Protein AF-A0A2V8JX37-F1 (afdb_monomer_lite)

Radius of gyration: 16.06 Å; chains: 1; bounding box: 42×28×59 Å

Structure (mmCIF, N/CA/C/O backbone):
data_AF-A0A2V8JX37-F1
#
_entry.id   AF-A0A2V8JX37-F1
#
loop_
_atom_site.group_PDB
_atom_site.id
_atom_site.type_symbol
_atom_site.label_atom_id
_atom_site.label_alt_id
_atom_site.label_comp_id
_atom_site.label_asym_id
_atom_site.label_entity_id
_atom_site.label_seq_id
_atom_site.pdbx_PDB_ins_code
_atom_site.Cartn_x
_atom_site.Cartn_y
_atom_site.Cartn_z
_atom_site.occupancy
_atom_site.B_iso_or_equiv
_atom_site.auth_seq_id
_atom_site.auth_comp_id
_atom_site.auth_asym_id
_atom_site.auth_atom_id
_atom_site.pdbx_PDB_model_num
ATOM 1 N N . ARG A 1 1 ? 23.989 15.285 -32.413 1.00 43.94 1 ARG A N 1
ATOM 2 C CA . ARG A 1 1 ? 23.268 14.000 -32.262 1.00 43.94 1 ARG A CA 1
ATOM 3 C C . ARG A 1 1 ? 22.707 14.017 -30.846 1.00 43.94 1 ARG A C 1
ATOM 5 O O . ARG A 1 1 ? 23.479 13.830 -29.920 1.00 43.94 1 ARG A O 1
ATOM 12 N N . ALA A 1 2 ? 21.454 14.435 -30.683 1.00 46.16 2 ALA A N 1
ATOM 13 C CA . ALA A 1 2 ? 20.802 14.532 -29.379 1.00 46.16 2 ALA A CA 1
ATOM 14 C C . ALA A 1 2 ? 19.988 13.252 -29.174 1.00 46.16 2 ALA A C 1
ATOM 16 O O . ALA A 1 2 ? 19.253 12.856 -30.077 1.00 46.16 2 ALA A O 1
ATOM 17 N N . LEU A 1 3 ? 20.200 12.577 -28.048 1.00 49.34 3 LEU A N 1
ATOM 18 C CA . LEU A 1 3 ? 19.322 11.509 -27.592 1.00 49.34 3 LEU A CA 1
ATOM 19 C C . LEU A 1 3 ? 18.132 12.202 -26.935 1.00 49.34 3 LEU A C 1
ATOM 21 O O . LEU A 1 3 ? 18.280 12.802 -25.874 1.00 49.34 3 LEU A O 1
ATOM 25 N N . ASP A 1 4 ? 16.997 12.184 -27.622 1.00 46.78 4 ASP A N 1
ATOM 26 C CA . ASP A 1 4 ? 15.714 12.646 -27.103 1.00 46.78 4 ASP A CA 1
ATOM 27 C C . ASP A 1 4 ? 15.172 11.559 -26.165 1.00 46.78 4 ASP A C 1
ATOM 29 O O . ASP A 1 4 ? 14.379 10.702 -26.549 1.00 46.78 4 ASP A O 1
ATOM 33 N N . LEU A 1 5 ? 15.731 11.509 -24.955 1.00 52.56 5 LEU A N 1
ATOM 34 C CA . LEU A 1 5 ? 15.181 10.732 -23.854 1.00 52.56 5 LEU A CA 1
ATOM 35 C C . LEU A 1 5 ? 14.065 11.583 -23.254 1.00 52.56 5 LEU A C 1
ATOM 37 O O . LEU A 1 5 ? 14.313 12.438 -22.405 1.00 52.56 5 LEU A O 1
ATOM 41 N N . HIS A 1 6 ? 12.837 11.374 -23.727 1.00 55.94 6 HIS A N 1
ATOM 42 C CA . HIS A 1 6 ? 11.680 11.682 -22.899 1.00 55.94 6 HIS A CA 1
ATOM 43 C C . HIS A 1 6 ? 11.771 10.723 -21.710 1.00 55.94 6 HIS A C 1
ATOM 45 O O . HIS A 1 6 ? 11.466 9.537 -21.828 1.00 55.94 6 HIS A O 1
ATOM 51 N N . ASP A 1 7 ? 12.339 11.220 -20.615 1.00 55.88 7 ASP A N 1
ATOM 52 C CA . ASP A 1 7 ? 12.454 10.525 -19.339 1.00 55.88 7 ASP A CA 1
ATOM 53 C C . ASP A 1 7 ? 11.054 10.494 -18.724 1.00 55.88 7 ASP A C 1
ATOM 55 O O . ASP A 1 7 ? 10.659 11.328 -17.912 1.00 55.88 7 ASP A O 1
ATOM 59 N N . ASP A 1 8 ? 10.229 9.616 -19.279 1.00 65.06 8 ASP A N 1
ATOM 60 C CA . ASP A 1 8 ? 8.786 9.583 -19.106 1.00 65.06 8 ASP A CA 1
ATOM 61 C C . ASP A 1 8 ? 8.419 8.897 -17.776 1.00 65.06 8 ASP A C 1
ATOM 63 O O . ASP A 1 8 ? 7.566 8.019 -17.775 1.00 65.06 8 ASP A O 1
ATOM 67 N N . ASP A 1 9 ? 9.127 9.242 -16.686 1.00 81.50 9 ASP A N 1
ATOM 68 C CA . ASP A 1 9 ? 9.120 8.658 -15.325 1.00 81.50 9 ASP A CA 1
ATOM 69 C C . ASP A 1 9 ? 8.297 7.355 -15.197 1.00 81.50 9 ASP A C 1
ATOM 71 O O . ASP A 1 9 ? 7.224 7.339 -14.574 1.00 81.50 9 ASP A O 1
ATOM 75 N N . PRO A 1 10 ? 8.742 6.258 -15.847 1.00 87.00 10 PRO A N 1
ATOM 76 C CA . PRO A 1 10 ? 7.956 5.030 -15.927 1.00 87.00 10 PRO A CA 1
ATOM 77 C C . PRO A 1 10 ? 7.749 4.423 -14.537 1.00 87.00 10 PRO A C 1
ATOM 79 O O . PRO A 1 10 ? 6.640 4.006 -14.204 1.00 87.00 10 PRO A O 1
ATOM 82 N N . VAL A 1 11 ? 8.778 4.496 -13.687 1.00 89.88 11 VAL A N 1
ATOM 83 C CA . VAL A 1 11 ? 8.723 4.047 -12.292 1.00 89.88 11 VAL A CA 1
ATOM 84 C C . VAL A 1 11 ? 7.710 4.869 -11.496 1.00 89.88 11 VAL A C 1
ATOM 86 O O . VAL A 1 11 ? 6.906 4.297 -10.765 1.00 89.88 11 VAL A O 1
ATOM 89 N N . GLY A 1 12 ? 7.668 6.196 -11.649 1.00 88.56 12 GLY A N 1
ATOM 90 C CA . GLY A 1 12 ? 6.685 7.038 -10.961 1.00 88.56 12 GLY A CA 1
ATOM 91 C C . GLY A 1 12 ? 5.234 6.754 -11.363 1.00 88.56 12 GLY A C 1
ATOM 92 O O . GLY A 1 12 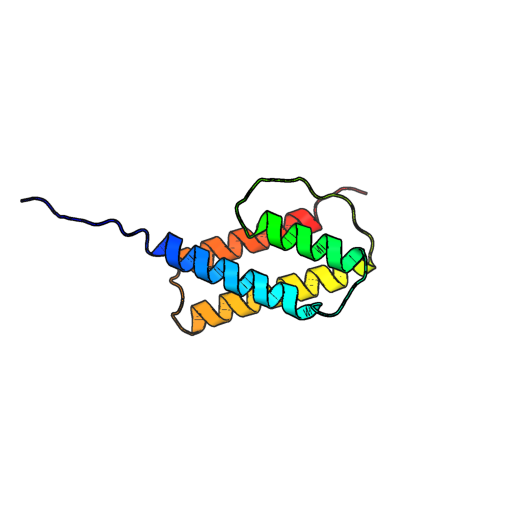? 4.329 6.833 -10.519 1.00 88.56 12 GLY A O 1
ATOM 93 N N . ARG A 1 13 ? 4.990 6.377 -12.627 1.00 89.38 13 ARG A N 1
ATOM 94 C CA . ARG A 1 13 ? 3.663 5.950 -13.114 1.00 89.38 13 ARG A CA 1
ATOM 95 C C . ARG A 1 13 ? 3.247 4.620 -12.494 1.00 89.38 13 ARG A C 1
ATOM 97 O O . ARG A 1 13 ? 2.146 4.530 -11.948 1.00 89.38 13 ARG A O 1
ATOM 104 N N . GLU A 1 14 ? 4.136 3.632 -12.531 1.00 93.69 14 GLU A N 1
ATOM 105 C CA . GLU A 1 14 ? 3.931 2.324 -11.900 1.00 93.69 14 GLU A CA 1
ATOM 106 C C . GLU A 1 14 ? 3.692 2.470 -10.397 1.00 93.69 14 GLU A C 1
ATOM 108 O O . GLU A 1 14 ? 2.710 1.949 -9.875 1.00 93.69 14 GLU A O 1
ATOM 113 N N . LEU A 1 15 ? 4.515 3.268 -9.713 1.00 91.56 15 LEU A N 1
ATOM 114 C CA . LEU A 1 15 ? 4.391 3.543 -8.284 1.00 91.56 15 LEU A CA 1
ATOM 115 C C . LEU A 1 15 ? 3.043 4.189 -7.941 1.00 91.56 15 LEU A C 1
ATOM 117 O O . LEU A 1 15 ? 2.400 3.826 -6.958 1.00 91.56 15 LEU A O 1
ATOM 1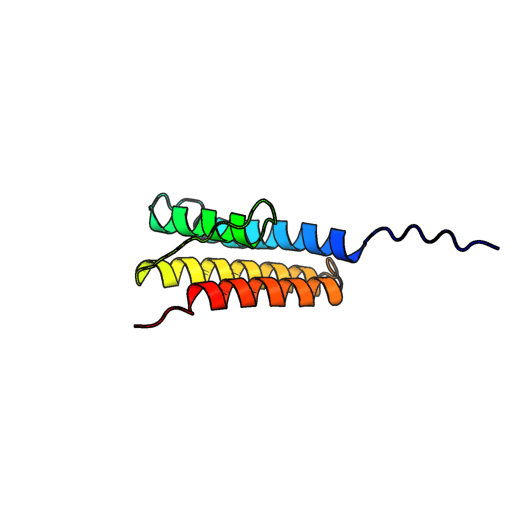21 N N . SER A 1 16 ? 2.584 5.141 -8.755 1.00 89.88 16 SER A N 1
ATOM 122 C CA . SER A 1 16 ? 1.293 5.802 -8.539 1.00 89.88 16 SER A CA 1
ATOM 123 C C . SER A 1 16 ? 0.117 4.838 -8.710 1.00 89.88 16 SER A C 1
ATOM 125 O O . SER A 1 16 ? -0.792 4.833 -7.877 1.00 89.88 16 SER A O 1
ATOM 127 N N . ALA A 1 17 ? 0.156 3.988 -9.740 1.00 91.50 17 ALA A N 1
ATOM 128 C CA . ALA A 1 17 ? -0.851 2.953 -9.956 1.00 91.50 17 ALA A CA 1
ATOM 129 C C . ALA A 1 17 ? -0.833 1.901 -8.834 1.00 91.50 17 ALA A C 1
ATOM 131 O O . ALA A 1 17 ? -1.888 1.518 -8.316 1.00 91.50 17 ALA A O 1
ATOM 132 N N . ALA A 1 18 ? 0.363 1.489 -8.406 1.00 93.81 18 ALA A N 1
ATOM 133 C CA . ALA A 1 18 ? 0.551 0.507 -7.351 1.00 93.81 18 ALA A CA 1
ATOM 134 C C . ALA A 1 18 ? -0.029 0.985 -6.022 1.00 93.81 18 ALA A C 1
ATOM 136 O O . ALA A 1 18 ? -0.801 0.281 -5.370 1.00 93.81 18 ALA A O 1
ATOM 137 N N . ARG A 1 19 ? 0.273 2.229 -5.666 1.00 94.44 19 ARG A N 1
ATOM 138 C CA . ARG A 1 19 ? -0.250 2.914 -4.488 1.00 94.44 19 ARG A CA 1
ATOM 139 C C . ARG A 1 19 ? -1.770 3.008 -4.490 1.00 94.44 19 ARG A C 1
ATOM 141 O O . ARG A 1 19 ? -2.395 2.713 -3.473 1.00 94.44 19 ARG A O 1
ATOM 148 N N . GLU A 1 20 ? -2.380 3.393 -5.612 1.00 93.69 20 GLU A N 1
ATOM 149 C CA . GLU A 1 20 ? -3.842 3.459 -5.722 1.00 93.69 20 GLU A CA 1
ATOM 150 C C . GLU A 1 20 ? -4.475 2.078 -5.494 1.00 93.69 20 GLU A C 1
ATOM 152 O O . GLU A 1 20 ? -5.458 1.942 -4.756 1.00 93.69 20 GLU A O 1
ATOM 157 N N . ARG A 1 21 ? -3.897 1.033 -6.095 1.00 96.06 21 ARG A N 1
ATOM 158 C CA . ARG A 1 21 ? -4.411 -0.334 -5.981 1.00 96.06 21 ARG A CA 1
ATOM 159 C C . ARG A 1 21 ? -4.204 -0.914 -4.582 1.00 96.06 21 ARG A C 1
ATOM 161 O O . ARG A 1 21 ? -5.127 -1.537 -4.059 1.00 96.06 21 ARG A O 1
ATOM 168 N N . ALA A 1 22 ? -3.058 -0.652 -3.958 1.00 94.94 22 ALA A N 1
ATOM 169 C CA . ALA A 1 22 ? -2.761 -1.030 -2.579 1.00 94.94 22 ALA A CA 1
ATOM 170 C C . ALA A 1 22 ? -3.714 -0.344 -1.588 1.00 94.94 22 ALA A C 1
ATOM 172 O O . ALA A 1 22 ? -4.301 -1.011 -0.734 1.00 94.94 22 ALA A O 1
ATOM 173 N N . LEU A 1 23 ? -3.946 0.965 -1.752 1.00 93.19 23 LEU A N 1
ATOM 174 C CA . LEU A 1 23 ? -4.911 1.718 -0.951 1.00 93.19 23 LEU A CA 1
ATOM 175 C C . LEU A 1 23 ? -6.317 1.124 -1.085 1.00 93.19 23 LEU A C 1
ATOM 177 O O . LEU A 1 23 ? -6.960 0.826 -0.080 1.00 93.19 23 LEU A O 1
ATOM 181 N N . ARG A 1 24 ? -6.785 0.900 -2.319 1.00 95.12 24 ARG A N 1
ATOM 182 C CA . ARG A 1 24 ? -8.100 0.296 -2.578 1.00 95.12 24 ARG A CA 1
ATOM 183 C C . ARG A 1 24 ? -8.231 -1.076 -1.915 1.00 95.12 24 ARG A C 1
ATOM 185 O O . ARG A 1 24 ? -9.253 -1.340 -1.288 1.00 95.12 24 ARG A O 1
ATOM 192 N N . ALA A 1 25 ? -7.214 -1.928 -2.038 1.00 96.81 25 ALA A N 1
ATOM 193 C CA . ALA A 1 25 ? -7.214 -3.262 -1.446 1.00 96.81 25 ALA A CA 1
ATOM 194 C C . ALA A 1 25 ? -7.282 -3.215 0.087 1.00 96.81 25 ALA A C 1
ATOM 196 O O . ALA A 1 25 ? -8.081 -3.935 0.681 1.00 96.81 25 ALA A O 1
ATOM 197 N N . GLY A 1 26 ? -6.511 -2.327 0.724 1.00 94.25 26 GLY A N 1
ATOM 198 C CA . GLY A 1 26 ? -6.558 -2.137 2.173 1.00 94.25 26 GLY A CA 1
ATOM 199 C C . GLY A 1 26 ? -7.933 -1.677 2.660 1.00 94.25 26 GLY A C 1
ATOM 200 O O . GLY A 1 26 ? -8.511 -2.298 3.551 1.00 94.25 26 GLY A O 1
ATOM 201 N N . LEU A 1 27 ? -8.498 -0.639 2.033 1.00 94.06 27 LEU A N 1
ATOM 202 C CA . LEU A 1 27 ? -9.804 -0.082 2.410 1.00 94.06 27 LEU A CA 1
ATOM 203 C C . LEU A 1 27 ? -10.969 -1.060 2.195 1.00 94.06 27 LEU A C 1
ATOM 205 O O . LEU A 1 27 ? -11.941 -1.023 2.951 1.00 94.06 27 LEU A O 1
ATOM 209 N N . ALA A 1 28 ? -10.873 -1.947 1.200 1.00 95.81 28 ALA A N 1
ATOM 210 C CA . ALA A 1 28 ? -11.898 -2.953 0.922 1.00 95.81 28 ALA A CA 1
ATOM 211 C C . ALA A 1 28 ? -12.105 -3.931 2.091 1.00 95.81 28 ALA A C 1
ATOM 213 O O . ALA A 1 28 ? -13.210 -4.427 2.287 1.00 95.81 28 ALA A O 1
ATOM 214 N N . THR A 1 29 ? -11.080 -4.171 2.917 1.00 95.75 29 THR A N 1
ATOM 215 C CA . THR A 1 29 ? -11.179 -5.113 4.050 1.00 95.75 29 THR A CA 1
ATOM 216 C C . THR A 1 29 ? -12.161 -4.671 5.139 1.00 95.75 29 THR A C 1
ATOM 218 O O . THR A 1 29 ? -12.630 -5.501 5.916 1.00 95.75 29 THR A O 1
ATOM 221 N N . PHE A 1 30 ? -12.506 -3.383 5.183 1.00 93.50 30 PHE A N 1
ATOM 222 C CA . PHE A 1 30 ? -13.432 -2.804 6.156 1.00 93.50 30 PHE A CA 1
ATOM 223 C C . PHE A 1 30 ? -14.354 -1.754 5.511 1.00 93.50 30 PHE A C 1
ATOM 225 O O . PHE A 1 30 ? -14.784 -0.795 6.155 1.00 93.50 30 PHE A O 1
ATOM 232 N N . GLU A 1 31 ? -14.691 -1.914 4.228 1.00 92.56 31 GLU A N 1
ATOM 233 C CA . GLU A 1 31 ? -15.445 -0.907 3.462 1.00 92.56 31 GLU A CA 1
ATOM 234 C C . GLU A 1 31 ? -16.809 -0.547 4.079 1.00 92.56 31 GLU A C 1
ATOM 236 O O . GLU A 1 31 ? -17.243 0.606 4.019 1.00 92.56 31 GLU A O 1
ATOM 241 N N . HIS A 1 32 ? -17.462 -1.510 4.732 1.00 93.00 32 HIS A N 1
ATOM 242 C CA . HIS A 1 32 ? -18.771 -1.340 5.363 1.00 93.00 32 HIS A CA 1
ATOM 243 C C . HIS A 1 32 ? -18.698 -0.967 6.853 1.00 93.00 32 HIS A C 1
ATOM 245 O O . HIS A 1 32 ? -19.731 -0.682 7.459 1.00 93.00 32 HIS A O 1
ATOM 251 N N . ASP A 1 33 ? -17.505 -0.939 7.456 1.00 91.12 33 ASP A N 1
ATOM 252 C CA . ASP A 1 33 ? -17.328 -0.626 8.876 1.00 91.12 33 ASP A CA 1
ATOM 253 C C . ASP A 1 33 ? -17.399 0.892 9.116 1.00 91.12 33 ASP A C 1
ATOM 255 O O . ASP A 1 33 ? -16.519 1.651 8.713 1.00 91.12 33 ASP A O 1
ATOM 259 N N . ARG A 1 34 ? -18.457 1.361 9.780 1.00 90.00 34 ARG A N 1
ATOM 260 C CA . ARG A 1 34 ? -18.675 2.788 10.085 1.00 90.00 34 ARG A CA 1
ATOM 261 C C . ARG A 1 34 ? -18.191 3.188 11.482 1.00 90.00 34 ARG A C 1
ATOM 263 O O . ARG A 1 34 ? -18.624 4.211 12.006 1.00 90.00 34 ARG A O 1
ATOM 270 N N . SER A 1 35 ? -17.369 2.362 12.124 1.00 89.00 35 SER A N 1
ATOM 271 C CA . SER A 1 35 ? -16.818 2.674 13.438 1.00 89.00 35 SER A CA 1
ATOM 272 C C . SER A 1 35 ? -15.786 3.812 13.363 1.00 89.00 35 SER A C 1
ATOM 274 O O . SER A 1 35 ? -15.071 3.938 12.366 1.00 89.00 35 SER A O 1
ATOM 276 N N . PRO A 1 36 ? -15.616 4.595 14.447 1.00 86.00 36 PRO A N 1
ATOM 277 C CA . PRO A 1 36 ? -14.564 5.614 14.526 1.00 86.00 36 PRO A CA 1
ATOM 278 C C . PRO A 1 36 ? -13.148 5.046 14.335 1.00 86.00 36 PRO A C 1
ATOM 280 O O . PRO A 1 36 ? -12.244 5.729 13.854 1.00 86.00 36 PRO A O 1
ATOM 283 N N . VAL A 1 37 ? -12.955 3.776 14.708 1.00 84.94 37 VAL A N 1
ATOM 284 C CA . VAL A 1 37 ? -11.704 3.038 14.494 1.00 84.94 37 VAL A CA 1
ATOM 285 C C . VAL A 1 37 ? -11.448 2.881 12.998 1.00 84.94 37 VAL A C 1
ATOM 287 O O . VAL A 1 37 ? -10.381 3.266 12.530 1.00 84.94 37 VAL A O 1
ATOM 290 N N . ALA A 1 38 ? -12.433 2.384 12.245 1.00 88.81 38 ALA A N 1
ATOM 291 C CA . ALA A 1 38 ? -12.339 2.252 10.797 1.00 88.81 38 ALA A CA 1
ATOM 292 C C . ALA A 1 38 ? -12.068 3.603 10.115 1.00 88.81 38 ALA A C 1
ATOM 294 O O . ALA A 1 38 ? -11.183 3.675 9.266 1.00 88.81 38 ALA A O 1
ATOM 295 N N . ASP A 1 39 ? -12.746 4.679 10.526 1.00 89.44 39 ASP A N 1
ATOM 296 C CA . ASP A 1 39 ? -12.512 6.029 9.986 1.00 89.44 39 ASP A CA 1
ATOM 297 C C . ASP A 1 39 ? -11.071 6.508 10.210 1.00 89.44 39 ASP A C 1
ATOM 299 O O . ASP A 1 39 ? -10.427 6.987 9.275 1.00 89.44 39 ASP A O 1
ATOM 303 N N . THR A 1 40 ? -10.515 6.263 11.400 1.00 86.69 40 THR A N 1
ATOM 304 C CA . THR A 1 40 ? -9.109 6.577 11.710 1.00 86.69 40 THR A CA 1
ATOM 305 C C . THR A 1 40 ? -8.145 5.828 10.778 1.00 86.69 40 THR A C 1
ATOM 307 O O . THR A 1 40 ? -7.130 6.381 10.353 1.00 86.69 40 THR A O 1
ATOM 310 N N . ILE A 1 41 ? -8.443 4.568 10.429 1.00 86.25 41 ILE A N 1
ATOM 311 C CA . ILE A 1 41 ? -7.621 3.781 9.488 1.00 86.25 41 ILE A CA 1
ATOM 312 C C . ILE A 1 41 ? -7.729 4.344 8.071 1.00 86.25 41 ILE A C 1
ATOM 314 O O . ILE A 1 41 ? -6.711 4.451 7.388 1.00 86.25 41 ILE A O 1
ATOM 318 N N . ARG A 1 42 ? -8.934 4.738 7.625 1.00 90.75 42 ARG A N 1
ATOM 319 C CA . ARG A 1 42 ? -9.125 5.353 6.295 1.00 90.75 42 ARG A CA 1
ATOM 320 C C . ARG A 1 42 ? -8.271 6.597 6.138 1.00 90.75 42 ARG A C 1
ATOM 322 O O . ARG A 1 42 ? -7.595 6.747 5.119 1.00 90.75 42 ARG A O 1
ATOM 329 N N . GLU A 1 43 ? -8.312 7.478 7.134 1.00 88.56 43 GLU A N 1
ATOM 330 C CA . GLU A 1 43 ? -7.550 8.724 7.128 1.00 88.56 43 GLU A CA 1
ATOM 331 C C . GLU A 1 43 ? -6.047 8.460 7.107 1.00 88.56 43 GLU A C 1
ATOM 333 O O . GLU A 1 43 ? -5.329 9.051 6.299 1.00 88.56 43 GLU A O 1
ATOM 338 N N . GLU A 1 44 ? -5.568 7.537 7.942 1.00 85.19 44 GLU A N 1
ATOM 339 C CA . GLU A 1 44 ? -4.157 7.166 7.984 1.00 85.19 44 GLU A CA 1
ATOM 340 C C . GLU A 1 44 ? -3.673 6.607 6.638 1.00 85.19 44 GLU A C 1
ATOM 342 O O . GLU A 1 44 ? -2.687 7.110 6.097 1.00 85.19 44 GLU A O 1
ATOM 347 N N . PHE A 1 45 ? -4.356 5.596 6.091 1.00 87.56 45 PHE A N 1
ATOM 348 C CA . PHE A 1 45 ? -3.978 4.965 4.823 1.00 87.56 45 PHE A CA 1
ATOM 349 C C . PHE A 1 45 ? -4.002 5.979 3.681 1.00 87.56 45 PHE A C 1
ATOM 351 O O . PHE A 1 45 ? -3.048 6.061 2.911 1.00 87.56 45 PHE A O 1
ATOM 358 N N . THR A 1 46 ? -5.048 6.804 3.603 1.00 87.00 46 THR A N 1
ATOM 359 C CA . THR A 1 46 ? -5.159 7.836 2.564 1.00 87.00 46 THR A CA 1
ATOM 360 C C . THR A 1 46 ? -4.044 8.872 2.694 1.00 87.00 46 THR A C 1
ATOM 362 O O . THR A 1 46 ? -3.426 9.218 1.696 1.00 87.00 46 THR A O 1
ATOM 365 N N . THR A 1 47 ? -3.727 9.327 3.909 1.00 84.50 47 THR A N 1
ATOM 366 C CA . THR A 1 47 ? -2.688 10.349 4.150 1.00 84.50 47 THR A CA 1
ATOM 367 C C . THR A 1 47 ? -1.276 9.831 3.892 1.00 84.50 47 THR A C 1
ATOM 369 O O . THR A 1 47 ? -0.407 10.580 3.447 1.00 84.50 47 THR A O 1
ATOM 372 N N . ARG A 1 48 ? -1.005 8.572 4.246 1.00 78.00 48 ARG A N 1
ATOM 373 C CA . ARG A 1 48 ? 0.346 8.001 4.181 1.00 78.00 48 ARG A CA 1
ATOM 374 C C . ARG A 1 48 ? 0.650 7.364 2.831 1.00 78.00 48 ARG A C 1
ATOM 376 O O . ARG A 1 48 ? 1.807 7.406 2.427 1.00 78.00 48 ARG A O 1
ATOM 383 N N . LEU A 1 49 ? -0.361 6.841 2.134 1.00 79.69 49 LEU A N 1
ATOM 384 C CA . LEU A 1 49 ? -0.197 6.333 0.777 1.00 79.69 49 LEU A CA 1
ATOM 385 C C . LEU A 1 49 ? -0.378 7.447 -0.258 1.00 79.69 49 LEU A C 1
ATOM 387 O O . LEU A 1 49 ? 0.432 7.514 -1.161 1.00 79.69 49 LEU A O 1
ATOM 391 N N . VAL A 1 50 ? -1.327 8.385 -0.140 1.00 75.06 50 VAL A N 1
ATOM 392 C CA . VAL A 1 50 ? -1.455 9.502 -1.105 1.00 75.06 50 VAL A CA 1
ATOM 393 C C . VAL A 1 50 ? -0.609 10.707 -0.654 1.00 75.06 50 VAL A C 1
ATOM 395 O O . VAL A 1 50 ? -0.878 11.254 0.412 1.00 75.06 50 VAL A O 1
ATOM 398 N N . PRO A 1 51 ? 0.352 11.227 -1.450 1.00 54.75 51 PRO A N 1
ATOM 399 C CA . PRO A 1 51 ? 1.268 12.299 -1.015 1.00 54.75 51 PRO A CA 1
ATOM 400 C C . PRO A 1 51 ? 0.646 13.688 -0.744 1.00 54.75 51 PRO A C 1
ATOM 402 O O . PRO A 1 51 ? 1.372 14.669 -0.553 1.00 54.75 51 PRO A O 1
ATOM 405 N N . ALA A 1 52 ? -0.681 13.830 -0.722 1.00 46.88 52 ALA A N 1
ATOM 406 C CA . ALA A 1 52 ? -1.341 15.110 -0.494 1.00 46.88 52 ALA A CA 1
ATOM 407 C C . ALA A 1 52 ? -1.391 15.455 1.010 1.00 46.88 52 ALA A C 1
ATOM 409 O O . ALA A 1 52 ? -2.361 15.173 1.700 1.00 46.88 52 ALA A O 1
ATOM 410 N N . ARG A 1 53 ? -0.339 16.152 1.468 1.00 40.34 53 ARG A N 1
ATOM 411 C CA . ARG A 1 53 ? -0.142 16.769 2.800 1.00 40.34 53 ARG A CA 1
ATOM 412 C C . ARG A 1 53 ? 0.004 15.798 3.980 1.00 40.34 53 ARG A C 1
ATOM 414 O O . ARG A 1 53 ? -0.947 15.2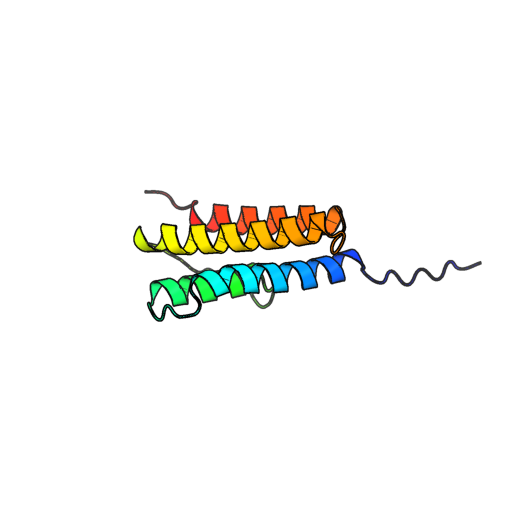30 4.495 1.00 40.34 53 ARG A O 1
ATOM 421 N N . ARG A 1 54 ? 1.234 15.762 4.509 1.00 40.91 54 ARG A N 1
ATOM 422 C CA . ARG A 1 54 ? 1.602 15.136 5.786 1.00 40.91 54 ARG A CA 1
ATOM 423 C C . ARG A 1 54 ? 0.781 15.719 6.946 1.00 40.91 54 ARG A C 1
ATOM 425 O O . ARG A 1 54 ? 1.058 16.827 7.399 1.00 40.91 54 ARG A O 1
ATOM 432 N N . GLY A 1 55 ? -0.174 14.947 7.452 1.00 41.28 55 GLY A N 1
ATOM 433 C CA . GLY A 1 55 ? -0.780 15.119 8.772 1.00 41.28 55 GLY A CA 1
ATOM 434 C C . GLY A 1 55 ? -0.303 14.012 9.712 1.00 41.28 55 GLY A C 1
ATOM 435 O O . GLY A 1 55 ? -0.233 12.849 9.318 1.00 41.28 55 GLY A O 1
ATOM 436 N N . ARG A 1 56 ? 0.065 14.363 10.951 1.00 43.12 56 ARG A N 1
ATOM 437 C CA . ARG A 1 56 ? 0.336 13.376 12.006 1.00 43.12 56 ARG A CA 1
ATOM 438 C C . ARG A 1 56 ? -1.000 12.897 12.576 1.00 43.12 56 ARG A C 1
ATOM 440 O O . ARG A 1 56 ? -1.687 13.680 13.218 1.00 43.12 56 ARG A O 1
ATOM 447 N N . VAL A 1 57 ? -1.345 11.637 12.331 1.00 49.81 57 VAL A N 1
ATOM 448 C CA . VAL A 1 57 ? -2.476 10.944 12.972 1.00 49.81 57 VAL A CA 1
ATOM 449 C C . VAL A 1 57 ? -1.921 10.166 14.168 1.00 49.81 57 VAL A C 1
ATOM 451 O O . VAL A 1 57 ? -0.905 9.487 14.008 1.00 49.81 57 VAL A O 1
ATOM 454 N N . GLY 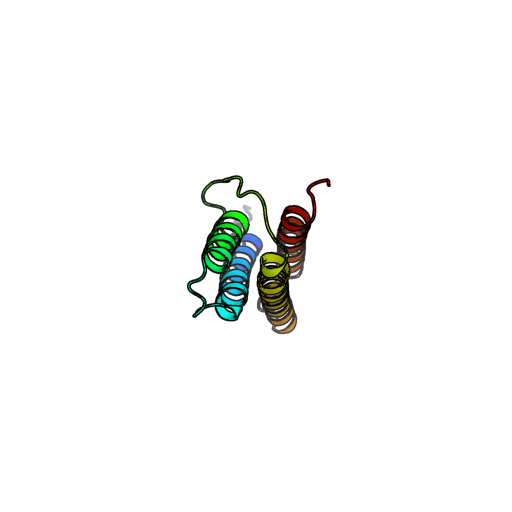A 1 58 ? -2.530 10.308 15.352 1.00 44.25 58 GLY A N 1
ATOM 455 C CA . GLY A 1 58 ? -2.030 9.750 16.617 1.00 44.25 58 GLY A CA 1
ATOM 456 C C . GLY A 1 58 ? -3.037 8.885 17.397 1.00 44.25 58 GLY A C 1
ATOM 457 O O . GLY A 1 58 ? -4.241 9.091 17.279 1.00 44.25 58 GLY A O 1
ATOM 458 N N . ALA A 1 59 ? -2.457 7.980 18.208 1.00 48.28 59 ALA A N 1
ATOM 459 C CA . ALA A 1 59 ? -2.937 7.139 19.328 1.00 48.28 59 ALA A CA 1
ATOM 460 C C . ALA A 1 59 ? -4.080 6.107 19.121 1.00 48.28 59 ALA A C 1
ATOM 462 O O . ALA A 1 59 ? -5.184 6.439 18.693 1.00 48.28 59 ALA A O 1
ATOM 463 N N . ARG A 1 60 ? -3.830 4.825 19.484 1.00 56.16 60 ARG A N 1
ATOM 464 C CA . ARG A 1 60 ? -4.670 3.650 19.127 1.00 56.16 60 ARG A CA 1
ATOM 465 C C . ARG A 1 60 ? -4.810 2.566 20.219 1.00 56.16 60 ARG A C 1
ATOM 467 O O . ARG A 1 60 ? -3.867 2.272 20.938 1.00 56.16 60 ARG A O 1
ATOM 474 N N . HIS A 1 61 ? -6.004 1.955 20.288 1.00 51.06 61 HIS A N 1
ATOM 475 C CA . HIS A 1 61 ? -6.425 0.845 21.178 1.00 51.06 61 HIS A CA 1
ATOM 476 C C . HIS A 1 61 ? -6.382 -0.536 20.479 1.00 51.06 61 HIS A C 1
ATOM 478 O O . HIS A 1 61 ? -6.402 -0.610 19.263 1.00 51.06 61 HIS A O 1
ATOM 484 N N . SER A 1 62 ? -6.430 -1.656 21.211 1.00 55.09 62 SER A N 1
ATOM 485 C CA . SER A 1 62 ? -6.269 -3.037 20.691 1.00 55.09 62 SER A CA 1
ATOM 486 C C . SER A 1 62 ? -7.198 -3.478 19.538 1.00 55.09 62 SER A C 1
ATOM 488 O O . SER A 1 62 ? -6.749 -4.201 18.650 1.00 55.09 62 SER A O 1
ATOM 490 N N . ALA A 1 63 ? -8.457 -3.022 19.478 1.00 55.62 63 ALA A N 1
ATOM 491 C CA . ALA A 1 63 ? -9.358 -3.295 18.341 1.00 55.62 63 ALA A CA 1
ATOM 492 C C . ALA A 1 63 ? -8.853 -2.669 17.026 1.00 55.62 63 ALA A C 1
ATOM 494 O O . ALA A 1 63 ? -9.126 -3.153 15.930 1.00 55.62 63 ALA A O 1
ATOM 495 N N . HIS A 1 64 ? -8.057 -1.611 17.157 1.00 70.50 64 HIS A N 1
ATOM 496 C CA . HIS A 1 64 ? -7.423 -0.914 16.060 1.00 70.50 64 HIS A CA 1
ATOM 497 C C . HIS A 1 64 ? -6.348 -1.774 15.372 1.00 70.50 64 HIS A C 1
ATOM 499 O O . HIS A 1 64 ? -6.169 -1.679 14.159 1.00 70.50 64 HIS A O 1
ATOM 505 N N . ALA A 1 65 ? -5.639 -2.622 16.122 1.00 76.44 65 ALA A N 1
ATOM 506 C CA . ALA A 1 65 ? -4.543 -3.423 15.582 1.00 76.44 65 ALA A CA 1
ATOM 507 C C . ALA A 1 65 ? -5.035 -4.475 14.576 1.00 76.44 65 ALA A C 1
ATOM 509 O O . ALA A 1 65 ? -4.384 -4.702 13.563 1.00 76.44 65 ALA A O 1
ATOM 510 N N . ALA A 1 66 ? -6.208 -5.074 14.809 1.00 81.69 66 ALA A N 1
ATOM 511 C CA . ALA A 1 66 ? -6.750 -6.110 13.931 1.00 81.69 66 ALA A CA 1
ATOM 512 C C . ALA A 1 66 ? -7.181 -5.558 12.562 1.00 81.69 66 ALA A C 1
ATOM 514 O O . ALA A 1 66 ? -6.792 -6.110 11.533 1.00 81.69 66 ALA A O 1
ATOM 515 N N . ILE A 1 67 ? -7.945 -4.456 12.542 1.00 85.19 67 ILE A N 1
ATOM 516 C CA . ILE A 1 67 ? -8.389 -3.822 11.288 1.00 85.19 67 ILE A CA 1
ATOM 517 C C . ILE A 1 67 ? -7.178 -3.254 10.537 1.00 85.19 67 ILE A C 1
ATOM 519 O O . ILE A 1 67 ? -7.075 -3.411 9.323 1.00 85.19 67 ILE A O 1
ATOM 523 N N . HIS A 1 68 ? -6.222 -2.660 11.259 1.00 86.81 68 HIS A N 1
ATOM 524 C CA . HIS A 1 68 ? -4.994 -2.131 10.660 1.00 86.81 68 HIS A CA 1
ATOM 525 C C . HIS A 1 68 ? -4.151 -3.233 10.018 1.00 86.81 68 HIS A C 1
ATOM 527 O O . HIS A 1 68 ? -3.809 -3.134 8.842 1.00 86.81 68 HIS A O 1
ATOM 533 N N . HIS A 1 69 ? -3.897 -4.317 10.754 1.00 88.75 69 HIS A N 1
ATOM 534 C CA . HIS A 1 69 ? -3.151 -5.459 10.246 1.00 88.75 69 HIS A CA 1
ATOM 535 C C . HIS A 1 69 ? -3.840 -6.078 9.023 1.00 88.75 69 HIS A C 1
ATOM 537 O O . HIS A 1 69 ? -3.185 -6.319 8.014 1.00 88.75 69 HIS A O 1
ATOM 543 N N . ALA A 1 70 ? -5.160 -6.290 9.065 1.00 90.94 70 ALA A N 1
ATOM 544 C CA . ALA A 1 70 ? -5.904 -6.826 7.924 1.00 90.94 70 ALA A CA 1
ATOM 545 C C . ALA A 1 70 ? -5.789 -5.929 6.678 1.00 90.94 70 ALA A C 1
ATOM 547 O O . ALA A 1 70 ? -5.527 -6.426 5.581 1.00 90.94 70 ALA A O 1
ATOM 548 N N . ALA A 1 71 ? -5.915 -4.612 6.854 1.00 92.62 71 ALA A N 1
ATOM 549 C CA . ALA A 1 71 ? -5.782 -3.641 5.776 1.00 92.62 71 ALA A CA 1
ATOM 550 C C . ALA A 1 71 ? -4.366 -3.617 5.181 1.00 92.62 71 ALA A C 1
ATOM 552 O O . ALA A 1 71 ? -4.205 -3.602 3.959 1.00 92.62 71 ALA A O 1
ATOM 553 N N . LEU A 1 72 ? -3.336 -3.654 6.031 1.00 93.62 72 LEU A N 1
ATOM 554 C CA . LEU A 1 72 ? -1.937 -3.674 5.606 1.00 93.62 72 LEU A CA 1
ATOM 555 C C . LEU A 1 72 ? -1.609 -4.960 4.839 1.00 93.62 72 LEU A C 1
ATOM 557 O O . LEU A 1 72 ? -0.990 -4.904 3.777 1.00 93.62 72 LEU A O 1
ATOM 561 N N . GLN A 1 73 ? -2.075 -6.110 5.330 1.00 95.31 73 GLN A N 1
ATOM 562 C CA . GLN A 1 73 ? -1.888 -7.388 4.644 1.00 95.31 73 GLN A CA 1
ATOM 563 C C . GLN A 1 73 ? -2.559 -7.391 3.268 1.00 95.31 73 GLN A C 1
ATOM 565 O O . GLN A 1 73 ? -1.943 -7.810 2.291 1.00 95.31 73 GLN A O 1
ATOM 570 N N . ALA A 1 74 ? -3.784 -6.871 3.148 1.00 97.25 74 ALA A N 1
ATOM 571 C CA . ALA A 1 74 ? -4.456 -6.769 1.853 1.00 97.25 74 ALA A CA 1
ATOM 572 C C . ALA A 1 74 ? -3.720 -5.839 0.874 1.00 97.25 74 ALA A C 1
ATOM 574 O O . ALA A 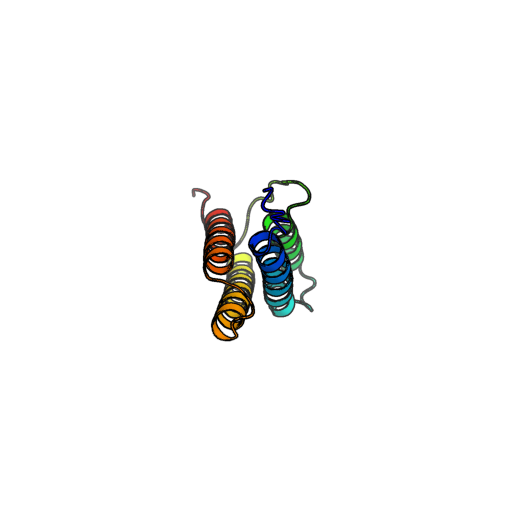1 74 ? -3.610 -6.160 -0.311 1.00 97.25 74 ALA A O 1
ATOM 575 N N . ALA A 1 75 ? -3.164 -4.725 1.361 1.00 96.62 75 ALA A N 1
ATOM 576 C CA . ALA A 1 75 ? -2.331 -3.837 0.555 1.00 96.62 75 ALA A CA 1
ATOM 577 C C . ALA A 1 75 ? -1.061 -4.547 0.045 1.00 96.62 75 ALA A C 1
ATOM 579 O O . ALA A 1 75 ? -0.785 -4.497 -1.154 1.00 96.62 75 ALA A O 1
ATOM 580 N N . ARG A 1 76 ? -0.343 -5.281 0.913 1.00 97.38 76 ARG A N 1
ATOM 581 C CA . ARG A 1 76 ? 0.833 -6.086 0.521 1.00 97.38 76 ARG A CA 1
ATOM 582 C C . ARG A 1 76 ? 0.482 -7.149 -0.518 1.00 97.38 76 ARG A C 1
ATOM 584 O O . ARG A 1 76 ? 1.166 -7.273 -1.527 1.00 97.38 76 ARG A O 1
ATOM 591 N N . GLN A 1 77 ? -0.619 -7.880 -0.326 1.00 98.25 77 GLN A N 1
ATOM 592 C CA . GLN A 1 77 ? -1.063 -8.890 -1.295 1.00 98.25 77 GLN A CA 1
ATOM 593 C C . GLN A 1 77 ? -1.377 -8.282 -2.668 1.00 98.25 77 GLN A C 1
ATOM 595 O O . GLN A 1 77 ? -1.067 -8.889 -3.691 1.00 98.25 77 GLN A O 1
ATOM 600 N N . ALA A 1 78 ? -1.942 -7.072 -2.712 1.00 98.12 78 ALA A N 1
ATOM 601 C CA . ALA A 1 78 ? -2.170 -6.374 -3.973 1.00 98.12 78 ALA A CA 1
ATOM 602 C C . ALA A 1 78 ? -0.854 -6.005 -4.680 1.00 98.12 78 ALA A C 1
ATOM 604 O O . ALA A 1 78 ? -0.755 -6.183 -5.893 1.00 98.12 78 ALA A O 1
ATOM 605 N N . VAL A 1 79 ? 0.154 -5.534 -3.937 1.00 97.81 79 VAL A N 1
ATOM 606 C CA . VAL A 1 79 ? 1.488 -5.204 -4.474 1.00 97.81 79 VAL A CA 1
ATOM 607 C C . VAL A 1 79 ? 2.213 -6.447 -4.992 1.00 97.81 79 VAL A C 1
ATOM 609 O O . VAL A 1 79 ? 2.709 -6.441 -6.119 1.00 97.81 79 VAL A O 1
ATOM 612 N N . LEU A 1 80 ? 2.180 -7.546 -4.236 1.00 98.06 80 LEU A N 1
ATOM 613 C CA . LEU A 1 80 ? 2.726 -8.836 -4.664 1.00 98.06 80 LEU A CA 1
ATOM 614 C C . LEU A 1 80 ? 2.047 -9.358 -5.935 1.00 98.06 80 LEU A C 1
ATOM 616 O O . LEU A 1 80 ? 2.728 -9.835 -6.840 1.00 98.06 80 LEU A O 1
ATOM 620 N N . ALA A 1 81 ? 0.719 -9.239 -6.033 1.00 98.00 81 ALA A N 1
ATOM 621 C CA . ALA A 1 81 ? -0.019 -9.645 -7.226 1.00 98.00 81 ALA A CA 1
ATOM 622 C C . ALA A 1 81 ? 0.378 -8.815 -8.457 1.00 98.00 81 ALA A C 1
ATOM 624 O O . ALA A 1 81 ? 0.594 -9.385 -9.522 1.00 98.00 81 ALA A O 1
ATOM 625 N N . MET A 1 82 ? 0.540 -7.494 -8.311 1.00 97.94 82 MET A N 1
ATOM 626 C CA . MET A 1 82 ? 1.014 -6.638 -9.406 1.00 97.94 82 MET A CA 1
ATOM 627 C C . MET A 1 82 ? 2.415 -7.043 -9.875 1.00 97.94 82 MET A C 1
ATOM 629 O O . MET A 1 82 ? 2.648 -7.147 -11.077 1.00 97.94 82 MET A O 1
ATOM 633 N N . ARG A 1 83 ? 3.333 -7.338 -8.945 1.00 97.75 83 ARG A N 1
ATOM 634 C CA . ARG A 1 83 ? 4.688 -7.796 -9.285 1.00 97.75 83 ARG A CA 1
ATOM 635 C C . ARG A 1 83 ? 4.690 -9.162 -9.972 1.00 97.75 83 ARG A C 1
ATOM 637 O O . ARG A 1 83 ? 5.484 -9.371 -10.886 1.00 97.75 83 ARG A O 1
ATOM 644 N N . ALA A 1 84 ? 3.826 -10.078 -9.533 1.00 97.81 84 ALA A N 1
ATOM 645 C CA . ALA A 1 84 ? 3.686 -11.418 -10.105 1.00 97.81 84 ALA A CA 1
ATOM 646 C C . ALA A 1 84 ? 3.048 -11.414 -11.506 1.00 97.81 84 ALA A C 1
ATOM 648 O O . ALA A 1 84 ? 3.301 -12.327 -12.287 1.00 97.81 84 ALA A O 1
ATOM 649 N N . ASN A 1 85 ? 2.240 -10.398 -11.814 1.00 97.06 85 ASN A N 1
ATOM 650 C CA . ASN A 1 85 ? 1.592 -10.210 -13.113 1.00 97.06 85 ASN A CA 1
ATOM 651 C C . ASN A 1 85 ? 2.395 -9.312 -14.075 1.00 97.06 85 ASN A C 1
ATOM 653 O O . ASN A 1 85 ? 1.871 -8.956 -15.130 1.00 97.06 85 ASN A O 1
ATOM 657 N N . ASP A 1 86 ? 3.616 -8.906 -13.704 1.00 95.62 86 ASP A N 1
ATOM 658 C CA . ASP A 1 86 ? 4.441 -7.932 -14.436 1.00 95.62 86 ASP A CA 1
ATOM 659 C C . ASP A 1 86 ? 3.727 -6.579 -14.689 1.00 95.62 86 ASP A C 1
ATOM 661 O O . ASP A 1 86 ? 4.027 -5.869 -15.647 1.00 95.62 86 ASP A O 1
ATOM 665 N N . GLU A 1 87 ? 2.775 -6.200 -13.822 1.00 96.69 87 GLU A N 1
ATOM 666 C CA . GLU A 1 87 ? 2.086 -4.896 -13.864 1.00 96.69 87 GLU A CA 1
ATOM 667 C C . GLU A 1 87 ? 2.976 -3.758 -13.334 1.00 96.69 87 GLU A C 1
ATOM 669 O O . GLU A 1 87 ? 2.764 -2.597 -13.683 1.00 96.69 87 GLU A O 1
ATOM 674 N N . ILE A 1 88 ? 3.951 -4.092 -12.480 1.00 96.12 88 ILE A N 1
ATOM 675 C CA . ILE A 1 88 ? 4.960 -3.170 -11.946 1.00 96.12 88 ILE A CA 1
ATOM 676 C C . ILE A 1 88 ? 6.351 -3.796 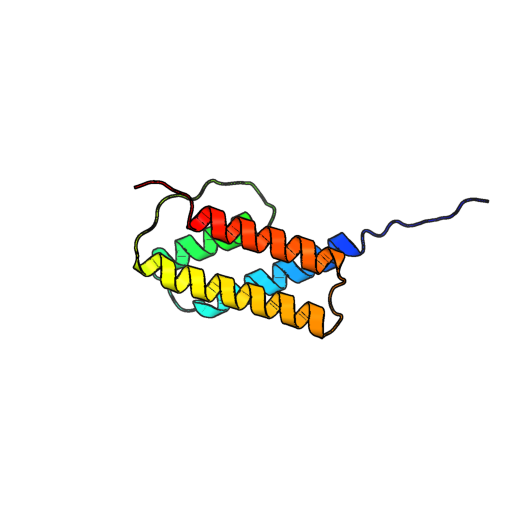-12.021 1.00 96.12 88 ILE A C 1
ATOM 678 O O . ILE A 1 88 ? 6.517 -5.004 -11.811 1.00 96.12 88 ILE A O 1
ATOM 682 N N . GLY A 1 89 ? 7.350 -2.958 -12.285 1.00 96.00 89 GLY A N 1
ATOM 683 C CA . GLY A 1 89 ? 8.754 -3.326 -12.249 1.00 96.00 89 GLY A CA 1
ATOM 684 C C . GLY A 1 89 ? 9.293 -3.510 -10.830 1.00 96.00 89 GLY A C 1
ATOM 685 O O . GLY A 1 89 ? 8.631 -3.234 -9.826 1.00 96.00 89 GLY A O 1
ATOM 686 N N . ASP A 1 90 ? 10.537 -3.978 -10.760 1.00 97.38 90 ASP A N 1
ATOM 687 C CA . ASP A 1 90 ? 11.245 -4.247 -9.506 1.00 97.38 90 ASP A CA 1
ATOM 688 C C . ASP A 1 90 ? 11.414 -2.975 -8.659 1.00 97.38 90 ASP A C 1
ATOM 690 O O . ASP A 1 90 ? 11.058 -2.961 -7.485 1.00 97.38 90 ASP A O 1
ATOM 694 N N . ASP A 1 91 ? 11.831 -1.867 -9.278 1.00 96.00 91 ASP A N 1
ATOM 695 C CA . ASP A 1 91 ? 12.024 -0.589 -8.583 1.00 96.00 91 ASP A CA 1
ATOM 696 C C . ASP A 1 91 ? 10.722 -0.080 -7.937 1.00 96.00 91 ASP A C 1
ATOM 698 O O . ASP A 1 91 ? 10.706 0.327 -6.774 1.00 96.00 91 ASP A O 1
ATOM 702 N N . ALA A 1 92 ? 9.601 -0.149 -8.665 1.00 95.00 92 ALA A N 1
ATOM 703 C CA . ALA A 1 92 ? 8.293 0.251 -8.149 1.00 95.00 92 ALA A CA 1
ATOM 704 C C . ALA A 1 92 ? 7.812 -0.677 -7.019 1.00 95.00 92 ALA A C 1
ATOM 706 O O . ALA A 1 92 ? 7.225 -0.206 -6.042 1.00 95.00 92 ALA A O 1
ATOM 707 N N . PHE A 1 93 ? 8.086 -1.980 -7.124 1.00 97.00 93 PHE A N 1
ATOM 708 C CA . PHE A 1 93 ? 7.787 -2.955 -6.077 1.00 97.00 93 PHE A CA 1
ATOM 709 C C . PHE A 1 93 ? 8.565 -2.663 -4.786 1.00 97.00 93 PHE A C 1
ATOM 711 O O . PHE A 1 93 ? 7.960 -2.568 -3.719 1.00 97.00 93 PHE A O 1
ATOM 718 N N . HIS A 1 94 ? 9.877 -2.438 -4.880 1.00 96.38 94 HIS A N 1
ATOM 719 C CA . HIS A 1 94 ? 10.724 -2.120 -3.728 1.00 96.38 94 HIS A CA 1
ATOM 720 C C . HIS A 1 94 ? 10.287 -0.824 -3.025 1.00 96.38 94 HIS A C 1
ATOM 722 O O . HIS A 1 94 ? 10.156 -0.798 -1.802 1.00 96.38 94 HIS A O 1
ATOM 728 N N . LEU A 1 95 ? 9.978 0.231 -3.787 1.00 95.56 95 LEU A N 1
ATOM 729 C CA . LEU A 1 95 ? 9.479 1.493 -3.226 1.00 95.56 95 LEU A CA 1
ATOM 730 C C . LEU A 1 95 ? 8.128 1.328 -2.511 1.00 95.56 95 LEU A C 1
ATOM 732 O O . LEU A 1 95 ? 7.893 1.963 -1.480 1.00 95.56 95 LEU A O 1
ATOM 736 N N . MET A 1 96 ? 7.241 0.474 -3.032 1.00 96.38 96 MET A N 1
ATOM 737 C CA . MET A 1 96 ? 5.971 0.159 -2.374 1.00 96.38 96 MET A CA 1
ATOM 738 C C . MET A 1 96 ? 6.165 -0.630 -1.077 1.00 96.38 96 MET A C 1
ATOM 740 O O . MET A 1 96 ? 5.511 -0.307 -0.085 1.00 96.38 96 MET A O 1
ATOM 744 N N . GLU A 1 97 ? 7.062 -1.618 -1.051 1.00 95.62 97 GLU A N 1
ATOM 745 C CA . GLU A 1 97 ? 7.400 -2.343 0.182 1.00 95.62 97 GLU A CA 1
ATOM 746 C C . GLU A 1 97 ? 7.936 -1.375 1.251 1.00 95.62 97 GLU A C 1
ATOM 748 O O . GLU A 1 97 ? 7.443 -1.372 2.378 1.00 95.62 97 GLU A O 1
ATOM 753 N N . GLU A 1 98 ? 8.830 -0.449 0.886 1.00 94.06 98 GLU A N 1
ATOM 754 C CA . GLU A 1 98 ? 9.332 0.589 1.800 1.00 94.06 98 GLU A CA 1
ATOM 755 C C . GLU A 1 98 ? 8.236 1.555 2.300 1.00 94.06 98 GLU A C 1
ATOM 757 O O . GLU A 1 98 ? 8.303 2.071 3.423 1.00 94.06 98 GLU A O 1
ATOM 762 N N . GLU A 1 99 ? 7.231 1.871 1.478 1.00 92.50 99 GLU A N 1
ATOM 763 C CA . GLU A 1 99 ? 6.068 2.668 1.893 1.00 92.50 99 GLU A CA 1
ATOM 764 C C . GLU A 1 99 ? 5.194 1.917 2.906 1.00 92.50 99 GLU A C 1
ATOM 766 O O . GLU A 1 99 ? 4.798 2.497 3.924 1.00 92.50 99 GLU A O 1
ATOM 771 N N . LEU A 1 100 ? 4.930 0.631 2.663 1.00 91.69 100 LEU A N 1
ATOM 772 C CA . LEU A 1 100 ? 4.122 -0.215 3.542 1.00 91.69 100 LEU A CA 1
ATOM 773 C C . LEU A 1 100 ? 4.844 -0.525 4.862 1.00 91.69 100 LEU A C 1
ATOM 775 O O . LEU A 1 100 ? 4.220 -0.466 5.921 1.00 91.69 100 LEU A O 1
ATOM 779 N N . ASP A 1 101 ? 6.159 -0.736 4.835 1.00 90.56 101 ASP A N 1
ATOM 780 C CA . ASP A 1 101 ? 6.983 -0.901 6.037 1.00 90.56 101 ASP A CA 1
ATOM 781 C C . ASP A 1 101 ? 6.971 0.367 6.901 1.00 90.56 101 ASP A C 1
ATOM 783 O O . ASP A 1 101 ? 6.820 0.310 8.125 1.00 90.56 101 ASP A O 1
ATOM 787 N N . ARG A 1 102 ? 7.067 1.551 6.279 1.00 87.00 102 ARG A N 1
ATOM 788 C CA . ARG A 1 102 ? 6.927 2.827 7.001 1.00 87.00 102 ARG A CA 1
ATOM 789 C C . ARG A 1 102 ? 5.540 2.991 7.615 1.00 87.00 102 ARG A C 1
ATOM 791 O O . ARG A 1 102 ? 5.440 3.531 8.718 1.00 87.00 102 ARG A O 1
ATOM 798 N N . LEU A 1 103 ? 4.488 2.547 6.925 1.00 85.00 103 LEU A N 1
ATOM 799 C CA . LEU A 1 103 ? 3.117 2.566 7.438 1.00 85.00 103 LEU A CA 1
ATOM 800 C C . LEU A 1 103 ? 2.969 1.666 8.674 1.00 85.00 103 LEU A C 1
ATOM 802 O O . LEU A 1 103 ? 2.369 2.081 9.665 1.00 85.00 103 LEU A O 1
ATOM 806 N N . GLU A 1 104 ? 3.559 0.472 8.630 1.00 84.31 104 GLU A N 1
ATOM 807 C CA . GLU A 1 104 ? 3.564 -0.506 9.720 1.00 84.31 104 GLU A CA 1
ATOM 808 C C . GLU A 1 104 ? 4.329 -0.002 10.947 1.00 84.31 104 GLU A C 1
ATOM 810 O O . GLU A 1 104 ? 3.792 0.030 12.057 1.00 84.31 104 GLU A O 1
ATOM 815 N N . MET A 1 105 ? 5.555 0.489 10.750 1.00 80.00 105 MET A N 1
ATOM 816 C CA . MET A 1 105 ? 6.359 1.048 11.837 1.00 80.00 105 MET A CA 1
ATOM 817 C C . MET A 1 105 ? 5.664 2.242 12.486 1.00 80.00 105 MET A C 1
ATOM 819 O O . MET A 1 105 ? 5.652 2.355 13.709 1.00 80.00 105 MET A O 1
ATOM 823 N N . ALA A 1 106 ? 5.029 3.112 11.701 1.00 71.56 106 ALA A N 1
ATOM 824 C CA . ALA A 1 106 ? 4.294 4.256 12.224 1.00 71.56 106 ALA A CA 1
ATOM 825 C C . ALA A 1 106 ? 2.960 3.884 12.905 1.00 71.56 106 ALA A C 1
ATOM 827 O O . ALA A 1 106 ? 2.277 4.778 13.410 1.00 71.56 106 ALA A O 1
ATOM 828 N N . ALA A 1 107 ? 2.571 2.607 12.899 1.00 66.56 107 ALA A N 1
ATOM 829 C CA . ALA A 1 107 ? 1.471 2.068 13.691 1.00 66.56 107 ALA A CA 1
ATOM 830 C C . ALA A 1 107 ? 1.949 1.330 14.958 1.00 66.56 107 ALA A C 1
ATOM 832 O O . ALA A 1 107 ? 1.197 1.282 15.928 1.00 66.56 107 ALA A O 1
ATOM 833 N N . GLY A 1 108 ? 3.176 0.788 14.961 1.00 57.72 108 GLY A N 1
ATOM 834 C CA . GLY A 1 108 ? 3.769 0.060 16.095 1.00 57.72 108 GLY A CA 1
ATOM 835 C C . GLY A 1 108 ? 4.781 0.838 16.953 1.00 57.72 108 GLY A C 1
ATOM 836 O O . GLY A 1 108 ? 5.127 0.381 18.037 1.00 57.72 108 GLY A O 1
ATOM 837 N N . SER A 1 109 ? 5.272 1.994 16.496 1.00 51.69 109 SER A N 1
ATOM 838 C CA . SER A 1 109 ? 6.330 2.764 17.171 1.00 51.69 109 SER A CA 1
ATOM 839 C C . SER A 1 109 ? 5.768 3.900 18.032 1.00 51.69 109 SER A C 1
ATOM 841 O O . SER A 1 109 ? 5.904 5.059 17.653 1.00 51.69 109 SER A O 1
ATOM 843 N N . GLU A 1 110 ? 5.183 3.595 19.193 1.00 52.41 110 GLU A N 1
ATOM 844 C CA . GLU A 1 110 ? 5.097 4.537 20.327 1.00 52.41 110 GLU A CA 1
ATOM 845 C C . GLU A 1 110 ? 5.308 3.785 21.664 1.00 52.41 110 GLU A C 1
ATOM 847 O O . GLU A 1 110 ? 4.920 2.620 21.766 1.00 52.41 110 GLU A O 1
ATOM 852 N N . PRO A 1 111 ? 5.989 4.405 22.651 1.00 42.91 111 PRO A N 1
ATOM 853 C CA . PRO A 1 111 ? 6.394 3.769 23.907 1.00 42.91 111 PRO A CA 1
ATOM 854 C C . PRO A 1 111 ? 5.232 3.638 24.908 1.00 42.91 111 PRO A C 1
ATOM 856 O O . PRO A 1 111 ? 4.282 4.419 24.850 1.00 42.91 111 PRO A O 1
ATOM 859 N N . GLU A 1 112 ? 5.349 2.656 25.813 1.00 35.41 112 GLU A N 1
ATOM 860 C CA . GLU A 1 112 ? 4.465 2.431 26.976 1.00 35.41 112 GLU A CA 1
ATOM 861 C C . GLU A 1 112 ? 4.262 3.669 27.865 1.00 35.41 112 GLU A C 1
ATOM 863 O O . GLU A 1 112 ? 5.229 4.450 28.049 1.00 35.41 112 GLU A O 1
#

Foldseek 3Di:
DDDPPPPVVPLVVLLLVLLVQLLVQLCVLCVPPPDPLSVLLNVLSCPLSPVPDDDDRDDDDPVSVVSNVSSLVRSLVSLVVCVVVVVHDPSSSVVSVVSSVVSVCSVVDDDD

pLDDT: mean 81.1, std 18.71, range [35.41, 98.25]

Secondary structure (DSSP, 8-state):
---------HHHHHHHHHHHHHHHHHHHTTTT--SHHHHHHHHHHHHHHS-S---------HHHHHHHHHHHHHHHHHHHHHHHTTSS-HHHHHHHHHHHHHHHHHHH----

Sequence (112 aa):
RALDLHDDDPVGRELSAARERALRAGLATFEHDRSPVADTIREEFTTRLVPARRGRVGARHSAHAAIHHAALQAARQAVLAMRANDEIGDDAFHLMEEELDRLEMAAGSEPE